Protein AF-A0A257VX23-F1 (afdb_monomer_lite)

Sequence (141 aa):
MKSRLFVGNFDFEHGLAMPGKVLSRHLWRINAELATSWLAIADDGDEIWTPEPIPEEYWQGLAADGLPMVRGVAEPIPHDGQELIPWGWTSALQKLSASPVPSMSVVRAVNSRRWSAARETEWHVGLPWAATASSACATCS

Structure (mmCIF, N/CA/C/O backbone):
data_AF-A0A257VX23-F1
#
_entry.id   AF-A0A257VX23-F1
#
loop_
_atom_site.group_PDB
_atom_site.id
_atom_site.type_symbol
_atom_site.label_atom_id
_atom_site.label_alt_id
_atom_site.label_comp_id
_atom_site.label_asym_id
_atom_site.label_entity_id
_atom_site.label_seq_id
_atom_site.pdbx_PDB_ins_code
_atom_site.Cartn_x
_atom_site.Cartn_y
_atom_site.Cartn_z
_atom_site.occupancy
_atom_site.B_iso_or_equiv
_atom_site.auth_seq_id
_atom_site.auth_comp_id
_atom_site.auth_asym_id
_atom_site.auth_atom_id
_atom_site.pdbx_PDB_model_num
ATOM 1 N N . MET A 1 1 ? -3.050 -11.315 17.728 1.00 65.50 1 MET A N 1
ATOM 2 C CA . MET A 1 1 ? -2.250 -10.764 16.613 1.00 65.50 1 MET A CA 1
ATOM 3 C C . MET A 1 1 ? -2.037 -9.281 16.861 1.00 65.50 1 MET A C 1
ATOM 5 O O . MET A 1 1 ? -2.782 -8.711 17.650 1.00 65.50 1 MET A O 1
ATOM 9 N N . LYS A 1 2 ? -0.999 -8.684 16.272 1.00 83.62 2 LYS A N 1
ATOM 10 C CA . LYS A 1 2 ? -0.784 -7.232 16.303 1.00 83.62 2 LYS A CA 1
ATOM 11 C C . LYS A 1 2 ? -1.727 -6.603 15.266 1.00 83.62 2 LYS A C 1
ATOM 13 O O . LYS A 1 2 ? -1.767 -7.121 14.156 1.00 83.62 2 LYS A O 1
ATOM 18 N N . SER A 1 3 ? -2.485 -5.565 15.628 1.00 93.62 3 SER A N 1
ATOM 19 C CA . SER A 1 3 ? -3.351 -4.852 14.671 1.00 93.62 3 SER A CA 1
ATOM 20 C C . SER A 1 3 ? -2.496 -4.148 13.613 1.00 93.62 3 SER A C 1
ATOM 22 O O . SER A 1 3 ? -1.378 -3.696 13.904 1.00 93.62 3 SER A O 1
ATOM 24 N N . ARG A 1 4 ? -3.006 -4.082 12.38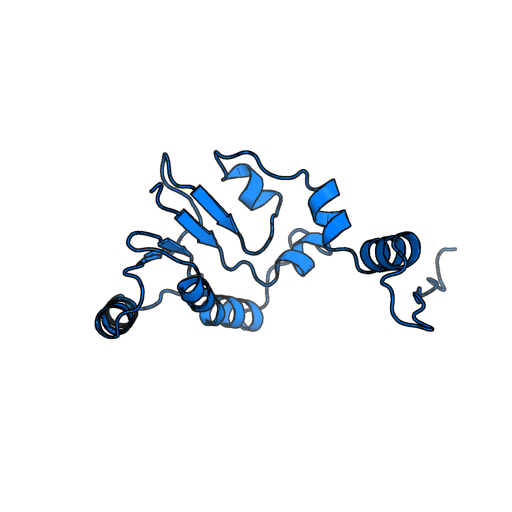5 1.00 97.06 4 ARG A N 1
ATOM 25 C CA . ARG A 1 4 ? -2.342 -3.491 11.223 1.00 97.06 4 ARG A CA 1
ATOM 26 C C . ARG A 1 4 ? -3.106 -2.268 10.729 1.00 97.06 4 ARG A C 1
ATOM 28 O O . ARG A 1 4 ? -4.330 -2.224 10.791 1.00 97.06 4 ARG A O 1
ATOM 35 N N . LEU A 1 5 ? -2.363 -1.304 10.196 1.00 97.81 5 LEU A N 1
ATOM 36 C CA . LEU A 1 5 ? -2.876 -0.187 9.414 1.00 97.81 5 LEU A CA 1
ATOM 37 C C . LEU A 1 5 ? -2.459 -0.369 7.956 1.00 97.81 5 LEU A C 1
ATOM 39 O O . LEU A 1 5 ? -1.277 -0.249 7.618 1.00 97.81 5 LEU A O 1
ATOM 43 N N . PHE A 1 6 ? -3.429 -0.619 7.087 1.00 97.88 6 PHE A N 1
ATOM 44 C CA . PHE A 1 6 ? -3.219 -0.733 5.652 1.00 97.88 6 PHE A CA 1
ATOM 45 C C . PHE A 1 6 ? -3.277 0.632 4.966 1.00 97.88 6 PHE A C 1
ATOM 47 O O . PHE A 1 6 ? -4.208 1.408 5.173 1.00 97.88 6 PHE A O 1
ATOM 54 N N . VAL A 1 7 ? -2.303 0.923 4.101 1.00 97.31 7 VAL A N 1
ATOM 55 C CA . VAL A 1 7 ? -2.226 2.186 3.349 1.00 97.31 7 VAL A CA 1
ATOM 56 C C . VAL A 1 7 ? -2.247 1.896 1.852 1.00 97.31 7 VAL A C 1
ATOM 58 O O . VAL A 1 7 ? -1.252 1.465 1.271 1.00 97.31 7 VAL A O 1
ATOM 61 N N . GLY A 1 8 ? -3.390 2.154 1.211 1.00 94.56 8 GLY A N 1
ATOM 62 C CA . GLY A 1 8 ? -3.617 1.985 -0.231 1.00 94.56 8 GLY A CA 1
ATOM 63 C C . GLY A 1 8 ? -2.990 3.081 -1.096 1.00 94.56 8 GLY A C 1
ATOM 64 O O . GLY A 1 8 ? -3.668 3.714 -1.897 1.00 94.56 8 GLY A O 1
ATOM 65 N N . ASN A 1 9 ? -1.698 3.364 -0.939 1.00 93.62 9 ASN A N 1
ATOM 66 C CA . ASN A 1 9 ? -0.981 4.310 -1.796 1.00 93.62 9 ASN A CA 1
ATOM 67 C C . ASN A 1 9 ? -0.655 3.692 -3.173 1.00 93.62 9 ASN A C 1
ATOM 69 O O . ASN A 1 9 ? 0.510 3.544 -3.543 1.00 93.62 9 ASN A O 1
ATOM 73 N N . PHE A 1 10 ? -1.686 3.294 -3.924 1.00 93.31 10 PHE A N 1
ATOM 74 C CA . PHE A 1 10 ? -1.573 2.501 -5.157 1.00 93.31 10 PHE A CA 1
ATOM 75 C C . PHE A 1 10 ? -0.759 3.183 -6.266 1.00 93.31 10 PHE A C 1
ATOM 77 O O . PHE A 1 10 ? -0.209 2.521 -7.141 1.00 93.31 10 PHE A O 1
ATOM 84 N N . ASP A 1 11 ? -0.619 4.503 -6.205 1.00 90.75 11 ASP A N 1
ATOM 85 C CA . ASP A 1 11 ? 0.161 5.322 -7.128 1.00 90.75 11 ASP A CA 1
ATOM 86 C C . ASP A 1 11 ? 1.642 5.484 -6.730 1.00 90.75 11 ASP A C 1
ATOM 88 O O . ASP A 1 11 ? 2.354 6.256 -7.372 1.00 90.75 11 ASP A O 1
ATOM 92 N N . PHE A 1 12 ? 2.140 4.803 -5.688 1.00 92.38 12 PHE A N 1
ATOM 93 C CA . PHE A 1 12 ? 3.466 5.077 -5.108 1.00 92.38 12 PHE A CA 1
ATOM 94 C C . PHE A 1 12 ? 4.626 5.070 -6.118 1.00 92.38 12 PHE A C 1
ATOM 96 O O . PHE A 1 12 ? 5.597 5.805 -5.928 1.00 92.38 12 PHE A O 1
ATOM 103 N N . GLU A 1 13 ? 4.540 4.289 -7.201 1.00 90.44 13 GLU A N 1
ATOM 104 C CA . GLU A 1 13 ? 5.532 4.279 -8.283 1.00 90.44 13 GLU A CA 1
ATOM 105 C C . GLU A 1 13 ? 5.681 5.658 -8.945 1.00 90.44 13 GLU A C 1
ATOM 107 O O . GLU A 1 13 ? 6.795 6.085 -9.267 1.00 90.44 13 GLU A O 1
ATOM 112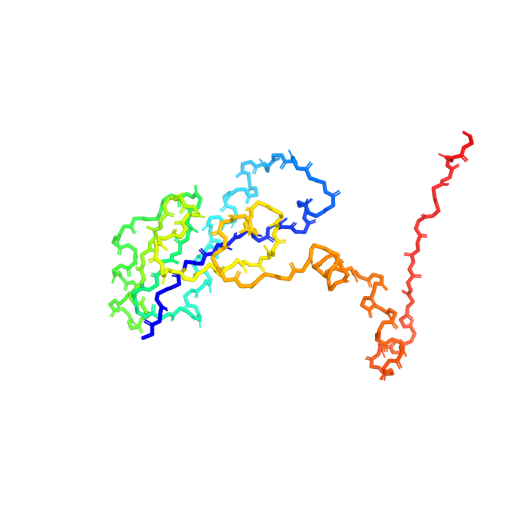 N N . HIS A 1 14 ? 4.583 6.411 -9.081 1.00 86.25 14 HIS A N 1
ATOM 113 C CA . HIS A 1 14 ? 4.634 7.802 -9.523 1.00 86.25 14 HIS A CA 1
ATOM 114 C C . HIS A 1 14 ? 5.405 8.669 -8.531 1.00 86.25 14 HIS A C 1
ATOM 116 O O . HIS A 1 14 ? 6.203 9.501 -8.961 1.00 86.25 14 HIS A O 1
ATOM 122 N N . GLY A 1 15 ? 5.233 8.445 -7.226 1.00 84.06 15 GLY A N 1
ATOM 123 C CA . GLY A 1 15 ? 6.014 9.106 -6.179 1.00 84.06 15 GLY A CA 1
ATOM 124 C C . GLY A 1 15 ? 7.500 8.721 -6.188 1.00 84.06 15 GLY A C 1
ATOM 125 O O . GLY A 1 15 ? 8.352 9.550 -5.861 1.00 84.06 15 GLY A O 1
ATOM 126 N N . LEU A 1 16 ? 7.844 7.498 -6.614 1.00 87.12 16 LEU A N 1
ATOM 127 C CA . LEU A 1 16 ? 9.237 7.088 -6.818 1.00 87.12 16 LEU A CA 1
ATOM 128 C C . LEU A 1 16 ? 9.876 7.833 -7.997 1.00 87.12 16 LEU A C 1
ATOM 130 O O . LEU A 1 16 ? 11.036 8.245 -7.891 1.00 87.12 16 LEU A O 1
ATOM 134 N N . ALA A 1 17 ? 9.142 8.001 -9.100 1.00 85.88 17 ALA A N 1
ATOM 135 C CA . ALA A 1 17 ? 9.626 8.666 -10.310 1.00 85.88 17 ALA A CA 1
ATOM 136 C C . ALA A 1 17 ? 9.622 10.202 -10.206 1.00 85.88 17 ALA A C 1
ATOM 138 O O . ALA A 1 17 ? 10.534 10.855 -10.707 1.00 85.88 17 ALA A O 1
ATOM 139 N N . MET A 1 18 ? 8.611 10.777 -9.551 1.00 85.50 18 MET A N 1
ATOM 140 C CA . MET A 1 18 ? 8.394 12.220 -9.407 1.00 85.50 18 MET A CA 1
ATOM 141 C C . MET A 1 18 ? 8.042 12.570 -7.950 1.00 85.50 18 MET A C 1
ATOM 143 O O . MET A 1 18 ? 6.868 12.779 -7.625 1.00 85.50 18 MET A O 1
ATOM 147 N N . PRO A 1 19 ? 9.042 12.645 -7.054 1.00 80.06 19 PRO A N 1
ATOM 148 C CA . PRO A 1 19 ? 8.810 12.999 -5.658 1.00 80.06 19 PRO A CA 1
ATOM 149 C C . PRO A 1 19 ? 8.122 14.365 -5.518 1.00 80.06 19 PRO A C 1
ATOM 151 O O . PRO A 1 19 ? 8.509 15.329 -6.174 1.00 80.06 19 PRO A O 1
ATOM 154 N N . GLY A 1 20 ? 7.115 14.455 -4.647 1.00 77.12 20 GLY A N 1
ATOM 155 C CA . GLY A 1 20 ? 6.407 15.709 -4.350 1.00 77.12 20 GLY A CA 1
ATOM 156 C C . GLY A 1 20 ? 5.313 16.098 -5.349 1.00 77.12 20 GLY A C 1
ATOM 157 O O . GLY A 1 20 ? 4.686 17.143 -5.184 1.00 77.12 20 GLY A O 1
ATOM 158 N N . LYS A 1 21 ? 5.043 15.272 -6.368 1.00 81.38 21 LYS A N 1
ATOM 159 C CA . LYS A 1 21 ? 3.911 15.498 -7.268 1.00 81.38 21 LYS A CA 1
ATOM 160 C C . LYS A 1 21 ? 2.591 15.330 -6.511 1.00 81.38 21 LYS A C 1
ATOM 162 O O . LYS A 1 21 ? 2.329 14.278 -5.938 1.00 81.38 21 LYS A O 1
ATOM 167 N N . VAL A 1 22 ? 1.745 16.354 -6.565 1.00 82.50 22 VAL A N 1
ATOM 168 C CA . VAL A 1 22 ? 0.368 16.275 -6.067 1.00 82.50 22 VAL A CA 1
ATOM 169 C C . VAL A 1 22 ? -0.468 15.468 -7.058 1.00 82.50 22 VAL A C 1
ATOM 171 O O . VAL A 1 22 ? -0.425 15.716 -8.268 1.00 82.50 22 VAL A O 1
ATOM 174 N N . LEU A 1 23 ? -1.214 14.488 -6.551 1.00 82.31 23 LEU A N 1
ATOM 175 C CA . LEU A 1 23 ? -2.119 13.690 -7.368 1.00 82.31 23 LEU A CA 1
ATOM 176 C C . LEU A 1 23 ? -3.269 14.539 -7.901 1.00 82.31 23 LEU A C 1
ATOM 178 O O . LEU A 1 23 ? -3.761 15.455 -7.244 1.00 82.31 23 LEU A O 1
ATOM 182 N N . SER A 1 24 ? -3.730 14.207 -9.105 1.00 88.56 24 SER A N 1
ATOM 183 C CA . SER A 1 24 ? -4.988 14.763 -9.588 1.00 88.56 24 SER A CA 1
ATOM 184 C C . SER A 1 24 ? -6.141 14.238 -8.729 1.00 88.56 24 SER A C 1
ATOM 186 O O . SER A 1 24 ? -6.095 13.113 -8.230 1.00 88.56 24 SER A O 1
ATOM 188 N N . ARG A 1 25 ? -7.224 15.015 -8.615 1.00 89.38 25 ARG A N 1
ATOM 189 C CA . ARG A 1 25 ? -8.442 14.590 -7.902 1.00 89.38 25 ARG A CA 1
ATOM 190 C C . ARG A 1 25 ? -8.994 13.257 -8.421 1.00 89.38 25 ARG A C 1
ATOM 192 O O . ARG A 1 25 ? -9.546 12.473 -7.663 1.00 89.38 25 ARG A O 1
ATOM 199 N N . HIS A 1 26 ? -8.825 12.994 -9.715 1.00 90.44 26 HIS A N 1
ATOM 200 C CA . HIS A 1 26 ? -9.237 11.735 -10.323 1.00 90.44 26 HIS A CA 1
ATOM 201 C C . HIS A 1 26 ? -8.441 10.537 -9.782 1.00 90.44 26 HIS A C 1
ATOM 203 O O . HIS A 1 26 ? -9.050 9.541 -9.406 1.00 90.44 26 HIS A O 1
ATOM 209 N N . LEU A 1 27 ? -7.109 10.648 -9.704 1.00 87.25 27 LEU A N 1
ATOM 210 C CA . LEU A 1 27 ? -6.257 9.596 -9.136 1.00 87.25 27 LEU A CA 1
ATOM 211 C C . LEU A 1 27 ? -6.492 9.429 -7.632 1.00 87.25 27 LEU A C 1
ATOM 213 O O . LEU A 1 27 ? -6.521 8.307 -7.144 1.00 87.25 27 LEU A O 1
ATOM 217 N N . TRP A 1 28 ? -6.729 10.533 -6.918 1.00 87.69 28 TRP A N 1
ATOM 218 C CA . TRP A 1 28 ? -7.101 10.502 -5.502 1.00 87.69 28 TRP A CA 1
ATOM 219 C C . TRP A 1 28 ? -8.361 9.661 -5.256 1.00 87.69 28 TRP A C 1
ATOM 221 O O . TRP A 1 28 ? -8.347 8.760 -4.421 1.00 87.69 28 TRP A O 1
ATOM 231 N N . ARG A 1 29 ? -9.420 9.894 -6.044 1.00 90.62 29 ARG A N 1
ATOM 232 C CA . ARG A 1 29 ? -10.665 9.118 -5.969 1.00 90.62 29 ARG A CA 1
ATOM 233 C C . ARG A 1 29 ? -10.448 7.639 -6.302 1.00 90.62 29 ARG A C 1
ATOM 235 O O . ARG A 1 29 ? -10.970 6.784 -5.602 1.00 90.62 29 ARG A O 1
ATOM 242 N N . ILE A 1 30 ? -9.660 7.330 -7.338 1.00 90.62 30 ILE A N 1
ATOM 243 C CA . ILE A 1 30 ? -9.333 5.934 -7.686 1.00 90.62 30 ILE A CA 1
ATOM 244 C C . ILE A 1 30 ? -8.639 5.233 -6.513 1.00 90.62 30 ILE A C 1
ATOM 246 O O . ILE A 1 30 ? -9.004 4.112 -6.173 1.00 90.62 30 ILE A O 1
ATOM 250 N N . ASN A 1 31 ? -7.680 5.893 -5.858 1.00 89.50 31 ASN A N 1
ATOM 251 C CA . ASN A 1 31 ? -7.033 5.325 -4.677 1.00 89.50 31 ASN A CA 1
ATOM 252 C C . ASN A 1 31 ? -8.025 5.077 -3.533 1.00 89.50 31 ASN A C 1
ATOM 254 O O . ASN A 1 31 ? -7.926 4.052 -2.864 1.00 89.50 31 ASN A O 1
ATOM 258 N N . ALA A 1 32 ? -8.978 5.990 -3.315 1.00 91.19 32 ALA A N 1
ATOM 259 C CA . ALA A 1 32 ? -10.014 5.818 -2.299 1.00 91.19 32 ALA A CA 1
ATOM 260 C C . ALA A 1 32 ? -10.894 4.591 -2.580 1.00 91.19 32 ALA A C 1
ATOM 262 O O . ALA A 1 32 ? -11.118 3.778 -1.689 1.00 91.19 32 ALA A O 1
ATOM 263 N N . GLU A 1 33 ? -11.330 4.418 -3.829 1.00 92.44 33 GLU A N 1
ATOM 264 C CA . GLU A 1 33 ? -12.148 3.274 -4.251 1.00 92.44 33 GLU A CA 1
ATOM 265 C C . GLU A 1 33 ? -11.400 1.943 -4.080 1.00 92.44 33 GLU A C 1
ATOM 267 O O . GLU A 1 33 ? -11.968 0.958 -3.603 1.00 92.44 33 GLU A O 1
ATOM 272 N N . LEU A 1 34 ? -10.104 1.924 -4.402 1.00 95.00 34 LEU A N 1
ATOM 273 C CA . LEU A 1 34 ? -9.258 0.739 -4.276 1.00 95.00 34 LEU A CA 1
ATOM 274 C C . LEU A 1 34 ? -8.896 0.390 -2.826 1.00 95.00 34 LEU A C 1
ATOM 276 O O . LEU A 1 34 ? -8.464 -0.736 -2.586 1.00 95.00 34 LEU A O 1
ATOM 280 N N . ALA A 1 35 ? -9.072 1.288 -1.851 1.00 94.69 35 ALA A N 1
ATOM 281 C CA . ALA A 1 35 ? -8.684 1.040 -0.458 1.00 94.69 35 ALA A CA 1
ATOM 282 C C . ALA A 1 35 ? -9.346 -0.223 0.125 1.00 94.69 35 ALA A C 1
ATOM 284 O O . ALA A 1 35 ? -8.709 -0.979 0.856 1.00 94.69 35 ALA A O 1
ATOM 285 N N . THR A 1 36 ? -10.588 -0.505 -0.276 1.00 94.38 36 THR A N 1
ATOM 286 C CA . THR A 1 36 ? -11.344 -1.700 0.140 1.00 94.38 36 THR A CA 1
ATOM 287 C C . THR A 1 36 ? -10.714 -3.020 -0.320 1.00 94.38 36 THR A C 1
ATOM 289 O O . THR A 1 36 ? -10.986 -4.060 0.274 1.00 94.38 36 THR A O 1
ATOM 292 N N . SER A 1 37 ? -9.810 -3.006 -1.309 1.00 95.31 37 SER A N 1
ATOM 293 C CA . SER A 1 37 ? -9.108 -4.215 -1.773 1.00 95.31 37 SER A CA 1
ATOM 294 C C . SER A 1 37 ? -8.262 -4.894 -0.688 1.00 95.31 37 SER A C 1
ATOM 296 O O . SER A 1 37 ? -8.026 -6.100 -0.767 1.00 95.31 37 SER A O 1
ATOM 298 N N . TRP A 1 38 ? -7.865 -4.164 0.361 1.00 97.25 38 TRP A N 1
ATOM 299 C CA . TRP A 1 38 ? -7.140 -4.728 1.502 1.00 97.25 38 TRP A CA 1
ATOM 300 C C . TRP A 1 38 ? -7.947 -5.744 2.313 1.00 97.25 38 TRP A C 1
ATOM 302 O O . TRP A 1 38 ? -7.343 -6.599 2.957 1.00 97.25 38 TRP A O 1
ATOM 312 N N . LEU A 1 39 ? -9.284 -5.724 2.229 1.00 96.31 39 LEU A N 1
ATOM 313 C CA . LEU A 1 39 ? -10.156 -6.698 2.899 1.00 96.31 39 LEU A CA 1
ATOM 314 C C . LEU A 1 39 ? -9.795 -8.151 2.579 1.00 96.31 39 LEU A C 1
ATOM 316 O O . LEU A 1 39 ? -10.008 -9.028 3.406 1.00 96.31 39 LEU A O 1
ATOM 320 N N . ALA A 1 40 ? -9.222 -8.408 1.400 1.00 96.38 40 ALA A N 1
ATOM 321 C CA . ALA A 1 40 ? -8.824 -9.749 0.984 1.00 96.38 40 ALA A CA 1
ATOM 322 C C . ALA A 1 40 ? -7.723 -10.372 1.864 1.00 96.38 40 ALA A C 1
ATOM 324 O O . ALA A 1 40 ? -7.545 -11.589 1.830 1.00 96.38 40 ALA A O 1
ATOM 325 N N . ILE A 1 41 ? -6.966 -9.558 2.607 1.00 96.69 41 ILE A N 1
ATOM 326 C CA . ILE A 1 41 ? -5.869 -10.016 3.473 1.00 96.69 41 ILE A CA 1
ATOM 327 C C . ILE A 1 41 ? -5.922 -9.435 4.894 1.00 96.69 41 ILE A C 1
ATOM 329 O O . ILE A 1 41 ? -4.975 -9.628 5.662 1.00 96.69 41 ILE A O 1
ATOM 333 N N . ALA A 1 42 ? -6.970 -8.673 5.206 1.00 97.31 42 ALA A N 1
ATOM 334 C CA . ALA A 1 42 ? -7.175 -8.082 6.518 1.00 97.31 42 ALA A CA 1
ATOM 335 C C . ALA A 1 42 ? -7.737 -9.117 7.498 1.00 97.31 42 ALA A C 1
ATOM 337 O O . ALA A 1 42 ? -8.385 -10.083 7.099 1.00 97.31 42 ALA A O 1
ATOM 338 N N . ASP A 1 43 ? -7.502 -8.879 8.782 1.00 97.12 43 ASP A N 1
ATOM 339 C CA . ASP A 1 43 ? -8.080 -9.632 9.889 1.00 97.12 43 ASP A CA 1
ATOM 340 C C . ASP A 1 43 ? -8.980 -8.701 10.716 1.00 97.12 43 ASP A C 1
ATOM 342 O O . ASP A 1 43 ? -8.946 -7.473 10.581 1.00 97.12 43 ASP A O 1
ATOM 346 N N . ASP A 1 44 ? -9.789 -9.289 11.597 1.00 96.62 44 ASP A N 1
ATOM 347 C CA . ASP A 1 44 ? -10.624 -8.527 12.524 1.00 96.62 44 ASP A CA 1
ATOM 348 C C . ASP A 1 44 ? -9.779 -7.574 13.385 1.00 96.62 44 ASP A C 1
ATOM 350 O O . ASP A 1 44 ? -8.800 -7.972 14.025 1.00 96.62 44 ASP A O 1
ATOM 354 N N . GLY A 1 45 ? -10.203 -6.310 13.452 1.00 95.19 45 GLY A N 1
ATOM 355 C CA . GLY A 1 45 ? -9.529 -5.261 14.219 1.00 95.19 45 GLY A CA 1
ATOM 356 C C . GLY A 1 45 ? -8.374 -4.570 13.491 1.00 95.19 45 GLY A C 1
ATOM 357 O O . GLY A 1 45 ? -7.679 -3.757 14.107 1.00 95.19 45 GLY A O 1
ATOM 358 N N . ASP A 1 46 ? -8.159 -4.864 12.210 1.00 97.19 46 ASP A N 1
ATOM 359 C CA . ASP A 1 46 ? -7.292 -4.051 11.362 1.00 97.19 46 ASP A CA 1
ATOM 360 C C . ASP A 1 46 ? -7.980 -2.758 10.904 1.00 97.19 46 ASP A C 1
ATOM 362 O O . ASP A 1 46 ? -9.208 -2.628 10.868 1.00 97.19 46 ASP A O 1
ATOM 366 N N . GLU A 1 47 ? -7.157 -1.789 10.517 1.00 97.44 47 GLU A N 1
ATOM 367 C CA . GLU A 1 47 ? -7.586 -0.491 10.016 1.00 97.44 47 GLU A CA 1
ATOM 368 C C . GLU A 1 47 ? -7.117 -0.295 8.576 1.00 97.44 47 GLU A C 1
ATOM 370 O O . GLU A 1 47 ? -6.025 -0.709 8.182 1.00 97.44 47 GLU A O 1
ATOM 375 N N . ILE A 1 48 ? -7.945 0.365 7.773 1.00 97.75 48 ILE A N 1
ATOM 376 C CA . ILE A 1 48 ? -7.643 0.703 6.385 1.00 97.75 48 ILE A CA 1
ATOM 377 C C . ILE A 1 48 ? -7.692 2.219 6.262 1.00 97.75 48 ILE A C 1
ATOM 379 O O . ILE A 1 48 ? -8.728 2.844 6.484 1.00 97.75 48 ILE A O 1
ATOM 383 N N . TRP A 1 49 ? -6.576 2.829 5.874 1.00 96.69 49 TRP A N 1
ATOM 384 C CA . TRP A 1 49 ? -6.572 4.244 5.541 1.00 96.69 49 TRP A CA 1
ATOM 385 C C . TRP A 1 49 ? -7.378 4.495 4.267 1.00 96.69 49 TRP A C 1
ATOM 387 O O . TRP A 1 49 ? -7.074 3.951 3.200 1.00 96.69 49 TRP A O 1
ATOM 397 N N . THR A 1 50 ? -8.376 5.368 4.378 1.00 93.75 50 THR A N 1
ATOM 398 C CA . THR A 1 50 ? -9.230 5.785 3.269 1.00 93.75 50 THR A CA 1
ATOM 399 C C . THR A 1 50 ? -9.059 7.284 3.013 1.00 93.75 50 THR A C 1
ATOM 401 O O . THR A 1 50 ? -9.494 8.093 3.837 1.00 93.75 50 THR A O 1
ATOM 404 N N . PRO A 1 51 ? -8.455 7.688 1.880 1.00 88.25 51 PRO A N 1
ATOM 405 C CA . PRO A 1 51 ? -8.251 9.102 1.558 1.00 88.25 51 PRO A CA 1
ATOM 406 C C . PRO A 1 51 ? -9.557 9.888 1.352 1.00 88.25 51 PRO A C 1
ATOM 408 O O . PRO A 1 51 ? -9.565 11.112 1.483 1.00 88.25 51 PRO A O 1
ATOM 411 N N . GLU A 1 52 ? -10.654 9.200 1.034 1.00 90.62 52 GLU A N 1
ATOM 412 C CA . GLU A 1 52 ? -12.015 9.726 1.136 1.00 90.62 52 GLU A CA 1
ATOM 413 C C . GLU A 1 52 ? -12.782 8.865 2.153 1.00 90.62 52 GLU A C 1
ATOM 415 O O . GLU A 1 52 ? -12.718 7.639 2.044 1.00 90.62 52 GLU A O 1
ATOM 420 N N . PRO A 1 53 ? -13.469 9.458 3.150 1.00 90.81 53 PRO A N 1
ATOM 421 C CA . PRO A 1 53 ? -14.155 8.690 4.184 1.00 90.81 53 PRO A CA 1
ATOM 422 C C . PRO A 1 53 ? -15.206 7.742 3.606 1.00 90.81 53 PRO A C 1
ATOM 424 O O . PRO A 1 53 ? -16.078 8.158 2.840 1.00 90.81 53 PRO A O 1
ATOM 427 N N . ILE A 1 54 ? -15.152 6.482 4.030 1.00 91.62 54 ILE A N 1
ATOM 428 C CA . ILE A 1 54 ? -16.183 5.483 3.747 1.00 91.62 54 ILE A CA 1
ATOM 429 C C . ILE A 1 54 ? -17.090 5.373 4.983 1.00 91.62 54 ILE A C 1
ATOM 431 O O . ILE A 1 54 ? -16.554 5.220 6.084 1.00 91.62 54 ILE A O 1
ATOM 435 N N . PRO A 1 55 ? -18.429 5.466 4.838 1.00 93.06 55 PRO A N 1
ATOM 436 C CA . PRO A 1 55 ? -19.354 5.397 5.969 1.00 93.06 55 PRO A CA 1
ATOM 437 C C . PRO A 1 55 ? -19.201 4.110 6.787 1.00 93.06 55 PRO A C 1
ATOM 439 O O . PRO A 1 55 ? -18.960 3.040 6.230 1.00 93.06 55 PRO A O 1
ATOM 442 N N . GLU A 1 56 ? -19.387 4.200 8.103 1.00 93.50 56 GLU A N 1
ATOM 443 C CA . GLU A 1 56 ? -19.263 3.055 9.015 1.00 93.50 56 GLU A CA 1
ATOM 444 C C . GLU A 1 56 ? -20.251 1.930 8.658 1.00 93.50 56 GLU A C 1
ATOM 446 O O . GLU A 1 56 ? -19.923 0.749 8.752 1.00 93.50 56 GLU A O 1
ATOM 451 N N . GLU A 1 57 ? -21.440 2.285 8.167 1.00 96.38 57 GLU A N 1
ATOM 452 C CA . GLU A 1 57 ? -22.481 1.335 7.772 1.00 96.38 57 GLU A CA 1
ATOM 453 C C . GLU A 1 57 ? -22.032 0.423 6.622 1.00 96.38 57 GLU A C 1
ATOM 455 O O . GLU A 1 57 ? -22.471 -0.723 6.533 1.00 96.38 57 GLU A O 1
ATOM 460 N N . TYR A 1 58 ? -21.138 0.909 5.754 1.00 95.06 58 TYR A N 1
ATOM 461 C CA . TYR A 1 58 ? -20.551 0.097 4.692 1.00 95.06 58 TYR A CA 1
ATOM 462 C C . TYR A 1 58 ? -19.679 -1.019 5.279 1.00 95.06 58 TYR A C 1
ATOM 464 O O . TYR A 1 58 ? -19.857 -2.183 4.928 1.00 95.06 58 TYR A O 1
ATOM 472 N N . TRP A 1 59 ? -18.788 -0.684 6.218 1.00 95.44 59 TRP A N 1
ATOM 473 C CA . TRP A 1 59 ? -17.913 -1.658 6.879 1.00 95.44 59 TRP A CA 1
ATOM 474 C C . TRP A 1 59 ? -18.708 -2.674 7.699 1.00 95.44 59 TRP A C 1
ATOM 476 O O . TRP A 1 59 ? -18.448 -3.874 7.625 1.00 95.44 59 TRP A O 1
ATOM 486 N N . GLN A 1 60 ? -19.735 -2.211 8.414 1.00 96.06 60 GLN A N 1
ATOM 487 C CA . GLN A 1 60 ? -20.642 -3.081 9.163 1.00 96.06 60 GLN A CA 1
ATOM 488 C C . GLN A 1 60 ? -21.415 -4.038 8.249 1.00 96.06 60 GLN A C 1
ATOM 490 O O . GLN A 1 60 ? -21.581 -5.205 8.600 1.00 96.06 60 GLN A O 1
ATOM 495 N N . GLY A 1 61 ? -21.861 -3.567 7.079 1.00 97.38 61 GLY A N 1
ATOM 496 C CA . GLY A 1 61 ? -22.518 -4.406 6.077 1.00 97.38 61 GLY A CA 1
ATOM 497 C C . GLY A 1 61 ? -21.606 -5.526 5.579 1.00 97.38 61 GLY A C 1
ATOM 498 O O . GLY A 1 61 ? -22.000 -6.687 5.590 1.00 97.38 61 GLY A O 1
ATOM 499 N N . LEU A 1 62 ? -20.355 -5.198 5.245 1.00 95.94 62 LEU A N 1
ATOM 500 C CA . LEU A 1 62 ? -19.364 -6.192 4.824 1.00 95.94 62 LEU A CA 1
ATOM 501 C C . LEU A 1 62 ? -19.087 -7.233 5.915 1.00 95.94 62 LEU A C 1
ATOM 503 O O . LEU A 1 62 ? -19.027 -8.428 5.627 1.00 95.94 62 LEU A O 1
ATOM 507 N N . ALA A 1 63 ? -18.962 -6.798 7.169 1.00 96.94 63 ALA A N 1
ATOM 508 C CA . ALA A 1 63 ? -18.772 -7.714 8.287 1.00 96.94 63 ALA A CA 1
ATOM 509 C C . ALA A 1 63 ? -19.993 -8.624 8.516 1.00 96.94 63 ALA A C 1
ATOM 511 O O . ALA A 1 63 ? -19.840 -9.807 8.821 1.00 96.94 63 ALA A O 1
ATOM 512 N N . ALA A 1 64 ? -21.210 -8.105 8.321 1.00 97.38 64 ALA A N 1
ATOM 513 C CA . ALA A 1 64 ? -22.437 -8.901 8.384 1.00 97.38 64 ALA A CA 1
ATOM 514 C C . ALA A 1 64 ? -22.507 -9.974 7.279 1.00 97.38 64 ALA A C 1
ATOM 516 O O . ALA A 1 64 ? -23.078 -11.041 7.506 1.00 97.38 64 ALA A O 1
ATOM 517 N N . ASP A 1 65 ? -21.866 -9.727 6.134 1.00 97.06 65 ASP A N 1
ATOM 518 C CA . ASP A 1 65 ? -21.715 -10.683 5.030 1.00 97.06 65 ASP A CA 1
ATOM 519 C C . ASP A 1 65 ? -20.563 -11.692 5.245 1.00 97.06 65 ASP A C 1
ATOM 521 O O . ASP A 1 65 ? -20.280 -12.521 4.377 1.00 97.06 65 ASP A O 1
ATOM 525 N N . GLY A 1 66 ? -19.908 -11.665 6.412 1.00 97.00 66 GLY A N 1
ATOM 526 C CA . GLY A 1 66 ? -18.852 -12.604 6.795 1.00 97.00 66 GLY A CA 1
ATOM 527 C C . GLY A 1 66 ? -17.439 -12.188 6.383 1.00 97.00 66 GLY A C 1
ATOM 528 O O . GLY A 1 66 ? -16.529 -13.017 6.440 1.00 97.00 66 GLY A O 1
ATOM 529 N N . LEU A 1 67 ? -17.240 -10.934 5.966 1.00 97.00 67 LEU A N 1
ATOM 530 C CA . LEU A 1 67 ? -15.906 -10.363 5.766 1.00 97.00 67 LEU A CA 1
ATOM 531 C C . LEU A 1 67 ? -15.298 -9.889 7.102 1.00 97.00 67 LEU A C 1
ATOM 533 O O . LEU A 1 67 ? -16.025 -9.735 8.084 1.00 97.00 67 LEU A O 1
ATOM 537 N N . PRO A 1 68 ? -13.975 -9.645 7.159 1.00 97.19 68 PRO A N 1
ATOM 538 C CA . PRO A 1 68 ? -13.324 -9.174 8.377 1.00 97.19 68 PRO A CA 1
ATOM 539 C C . PRO A 1 68 ? -13.897 -7.849 8.899 1.00 97.19 68 PRO A C 1
ATOM 541 O O . PRO A 1 68 ? -14.185 -6.925 8.132 1.00 97.19 68 PRO A O 1
ATOM 544 N N . MET A 1 69 ? -14.006 -7.737 10.222 1.00 96.25 69 MET A N 1
ATOM 545 C CA . MET A 1 69 ? -14.422 -6.525 10.925 1.00 96.25 69 MET A CA 1
ATOM 546 C C . MET A 1 69 ? -13.265 -5.521 10.978 1.00 96.25 69 MET A C 1
ATOM 548 O O . MET A 1 69 ? -12.498 -5.477 11.943 1.00 96.25 69 MET A O 1
ATOM 552 N N . VAL A 1 70 ? -13.150 -4.705 9.934 1.00 96.12 70 VAL A N 1
ATOM 553 C CA . VAL A 1 70 ? -12.164 -3.618 9.823 1.00 96.12 70 VAL A CA 1
ATOM 554 C C . VAL A 1 70 ? -12.813 -2.248 9.999 1.00 96.12 70 VAL A C 1
ATOM 556 O O . VAL A 1 70 ? -14.036 -2.115 9.950 1.00 96.12 70 VAL A O 1
ATOM 559 N N . ARG A 1 71 ? -11.990 -1.207 10.157 1.00 94.88 71 ARG A N 1
ATOM 560 C CA . ARG A 1 71 ? -12.445 0.193 10.165 1.00 94.88 71 ARG A CA 1
ATOM 561 C C . ARG A 1 71 ? -11.696 1.048 9.154 1.00 94.88 71 ARG A C 1
ATOM 563 O O . ARG A 1 71 ? -10.491 0.888 8.963 1.00 94.88 71 ARG A O 1
ATOM 570 N N . GLY A 1 72 ? -12.407 1.993 8.545 1.00 95.06 72 GLY A N 1
ATOM 571 C CA . GLY A 1 72 ? -11.799 3.062 7.758 1.00 95.06 72 GLY A CA 1
ATOM 572 C C . GLY A 1 72 ? -11.222 4.156 8.660 1.00 95.06 72 GLY A C 1
ATOM 573 O O . GLY A 1 72 ? -11.902 4.618 9.575 1.00 95.06 72 GLY A O 1
ATOM 574 N N . VAL A 1 73 ? -9.997 4.608 8.390 1.00 95.38 73 VAL A N 1
ATOM 575 C CA . VAL A 1 73 ? -9.371 5.739 9.097 1.00 95.38 73 VAL A CA 1
ATOM 576 C C . VAL A 1 73 ? -8.980 6.854 8.130 1.00 95.38 73 VAL A C 1
ATOM 578 O O . VAL A 1 73 ? -8.584 6.610 6.991 1.00 95.38 73 VAL A O 1
ATOM 581 N N . ALA A 1 74 ? -9.091 8.104 8.582 1.00 91.12 74 ALA A N 1
ATOM 582 C CA . ALA A 1 74 ? -8.841 9.280 7.744 1.00 91.12 74 ALA A CA 1
ATOM 583 C C . ALA A 1 74 ? -7.345 9.603 7.579 1.00 91.12 74 ALA A C 1
ATOM 585 O O . ALA A 1 74 ? -6.931 10.154 6.556 1.00 91.12 74 ALA A O 1
ATOM 586 N N . GLU A 1 75 ? -6.526 9.251 8.572 1.00 92.38 75 GLU A N 1
ATOM 587 C CA . GLU A 1 75 ? -5.096 9.553 8.592 1.00 92.38 75 GLU A CA 1
ATOM 588 C C . GLU A 1 75 ? -4.260 8.271 8.477 1.00 92.38 75 GLU A C 1
ATOM 590 O O . GLU A 1 75 ? -4.561 7.284 9.146 1.00 92.38 75 GLU A O 1
ATOM 595 N N . PRO A 1 76 ? -3.188 8.260 7.665 1.00 93.06 76 PRO A N 1
ATOM 596 C CA . PRO A 1 76 ? -2.326 7.093 7.498 1.00 93.06 76 PRO A CA 1
ATOM 597 C C . PRO A 1 76 ? -1.254 7.031 8.600 1.00 93.06 76 PRO A C 1
ATOM 599 O O . PRO A 1 76 ? -0.067 6.871 8.306 1.00 93.06 76 PRO A O 1
ATOM 602 N N . ILE A 1 77 ? -1.645 7.230 9.862 1.00 94.50 77 ILE A N 1
ATOM 603 C CA . ILE A 1 77 ? -0.731 7.279 11.010 1.00 94.50 77 ILE A CA 1
ATOM 604 C C . ILE A 1 77 ? -1.019 6.078 11.914 1.00 94.50 77 ILE A C 1
ATOM 606 O O . ILE A 1 77 ? -2.100 6.022 12.493 1.00 94.50 77 ILE A O 1
ATOM 610 N N . PRO A 1 78 ? -0.076 5.130 12.058 1.00 94.19 78 PRO A N 1
ATOM 611 C CA . PRO A 1 78 ? -0.280 3.980 12.926 1.00 94.19 78 PRO A CA 1
ATOM 612 C C . PRO A 1 78 ? -0.255 4.401 14.400 1.00 94.19 78 PRO A C 1
ATOM 614 O O . PRO A 1 78 ? 0.555 5.239 14.808 1.00 94.19 78 PRO A O 1
ATOM 617 N N . HIS A 1 79 ? -1.109 3.786 15.213 1.00 92.12 79 HIS A N 1
ATOM 618 C CA . HIS A 1 79 ? -1.057 3.920 16.668 1.00 92.12 79 HIS A CA 1
ATOM 619 C C . HIS A 1 79 ? 0.117 3.130 17.276 1.00 92.12 79 HIS A C 1
ATOM 621 O O . HIS A 1 79 ? 0.752 2.308 16.608 1.00 92.12 79 HIS A O 1
ATOM 627 N N . ASP A 1 80 ? 0.430 3.380 18.554 1.00 88.50 80 ASP A N 1
ATOM 628 C CA . ASP A 1 80 ? 1.529 2.682 19.229 1.00 88.50 80 ASP A CA 1
ATOM 629 C C . ASP A 1 80 ? 1.295 1.167 19.231 1.00 88.50 80 ASP A C 1
ATOM 631 O O . ASP A 1 80 ? 0.207 0.677 19.535 1.00 88.50 80 ASP A O 1
ATOM 635 N N . GLY A 1 81 ? 2.321 0.416 18.838 1.00 88.50 81 GLY A N 1
ATOM 636 C CA . GLY A 1 81 ? 2.208 -1.026 18.679 1.00 88.50 81 GLY A CA 1
ATOM 637 C C . GLY A 1 81 ? 1.307 -1.487 17.525 1.00 88.50 81 GLY A C 1
ATOM 638 O O . GLY A 1 81 ? 1.036 -2.682 17.464 1.00 88.50 81 GLY A O 1
ATOM 639 N N . GLN A 1 82 ? 0.894 -0.626 16.590 1.00 94.62 82 GLN A N 1
ATOM 640 C CA . GLN A 1 82 ? 0.253 -1.028 15.330 1.00 94.62 82 GLN A CA 1
ATOM 641 C C . GLN A 1 82 ? 1.311 -1.231 14.235 1.00 94.62 82 GLN A C 1
ATOM 643 O O . GLN A 1 82 ? 2.372 -0.601 14.237 1.00 94.62 82 GLN A O 1
ATOM 648 N N . GLU A 1 83 ? 1.096 -2.177 13.326 1.00 96.00 83 GLU A N 1
ATOM 649 C CA . GLU A 1 83 ? 1.997 -2.395 12.189 1.00 96.00 83 GLU A CA 1
ATOM 650 C C . GLU A 1 83 ? 1.516 -1.646 10.944 1.00 96.00 83 GLU A C 1
ATOM 652 O O . GLU A 1 83 ? 0.354 -1.742 10.572 1.00 96.00 83 GLU A O 1
ATOM 657 N N . LEU A 1 84 ? 2.414 -0.919 10.277 1.00 97.25 84 LEU A N 1
ATOM 658 C CA . LEU A 1 84 ? 2.095 -0.194 9.050 1.00 97.25 84 LEU A CA 1
ATOM 659 C C . LEU A 1 84 ? 2.325 -1.083 7.822 1.00 97.25 84 LEU A C 1
ATOM 661 O O . LEU A 1 84 ? 3.460 -1.483 7.560 1.00 97.25 84 LEU A O 1
ATOM 665 N N . ILE A 1 85 ? 1.272 -1.322 7.040 1.00 97.12 85 ILE A N 1
ATOM 666 C CA . ILE A 1 85 ? 1.299 -2.146 5.827 1.00 97.12 85 ILE A CA 1
ATOM 667 C C . ILE A 1 85 ? 0.949 -1.282 4.605 1.00 97.12 85 ILE A C 1
ATOM 669 O O . ILE A 1 85 ? -0.223 -1.124 4.255 1.00 97.12 85 ILE A O 1
ATOM 673 N N . PRO A 1 86 ? 1.941 -0.671 3.939 1.00 96.62 86 PRO A N 1
ATOM 674 C CA . PRO A 1 86 ? 1.686 0.109 2.737 1.00 96.62 86 PRO A CA 1
ATOM 675 C C . PRO A 1 86 ? 1.604 -0.776 1.491 1.00 96.62 86 PRO A C 1
ATOM 677 O O . PRO A 1 86 ? 2.279 -1.801 1.404 1.00 96.62 86 PRO A O 1
ATOM 680 N N . TRP A 1 87 ? 0.864 -0.321 0.476 1.00 95.81 87 TRP A N 1
ATOM 681 C CA . TRP A 1 87 ? 0.893 -0.940 -0.855 1.00 95.81 87 TRP A CA 1
ATOM 682 C C . TRP A 1 87 ? 2.296 -0.852 -1.462 1.00 95.81 87 TRP A C 1
ATOM 684 O O . TRP A 1 87 ? 2.808 -1.807 -2.040 1.00 95.81 87 TRP A O 1
ATOM 694 N N . GLY A 1 88 ? 2.955 0.293 -1.268 1.00 95.12 88 GLY A N 1
ATOM 695 C CA . GLY A 1 88 ? 4.355 0.468 -1.621 1.00 95.12 88 GLY A CA 1
ATOM 696 C C . GLY A 1 88 ? 5.089 1.410 -0.677 1.00 95.12 88 GLY A C 1
ATOM 697 O O . GLY A 1 88 ? 4.563 2.426 -0.221 1.00 95.12 88 GLY A O 1
ATOM 698 N N . TRP A 1 89 ? 6.347 1.094 -0.382 1.00 95.19 89 TRP A N 1
ATOM 699 C CA . TRP A 1 89 ? 7.157 1.915 0.513 1.00 95.19 89 TRP A CA 1
ATOM 700 C C . TRP A 1 89 ? 7.554 3.248 -0.132 1.00 95.19 89 TRP A C 1
ATOM 702 O O . TRP A 1 89 ? 8.105 3.305 -1.230 1.00 95.19 89 TRP A O 1
ATOM 712 N N . THR A 1 90 ? 7.333 4.337 0.602 1.00 93.19 90 THR A N 1
ATOM 713 C CA . THR A 1 90 ? 7.823 5.680 0.268 1.00 93.19 90 THR A CA 1
ATOM 714 C C . THR A 1 90 ? 8.635 6.234 1.432 1.00 93.19 90 THR A C 1
ATOM 716 O O . THR A 1 90 ? 8.440 5.829 2.577 1.00 93.19 90 THR A O 1
ATOM 719 N N . SER A 1 91 ? 9.5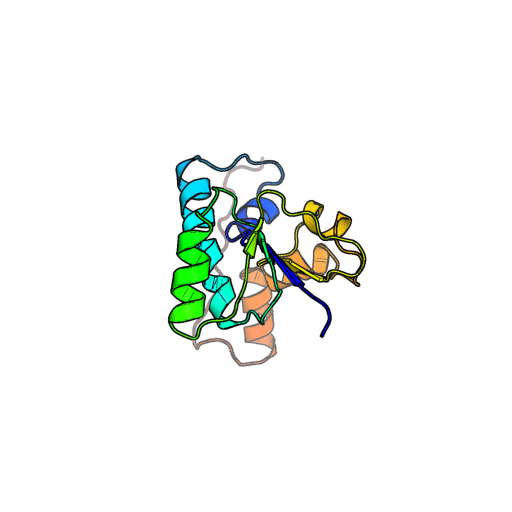01 7.219 1.179 1.00 92.06 91 SER A N 1
ATOM 720 C CA . SER A 1 91 ? 10.267 7.876 2.248 1.00 92.06 91 SER A CA 1
ATOM 721 C C . SER A 1 91 ? 9.389 8.507 3.333 1.00 92.06 91 SER A C 1
ATOM 723 O O . SER A 1 91 ? 9.859 8.688 4.449 1.00 92.06 91 SER A O 1
ATOM 725 N N . ALA A 1 92 ? 8.144 8.878 3.015 1.00 91.31 92 ALA A N 1
ATOM 726 C CA . ALA A 1 92 ? 7.202 9.411 3.993 1.00 91.31 92 ALA A CA 1
ATOM 727 C C . ALA A 1 92 ? 6.688 8.301 4.919 1.00 91.31 92 ALA A C 1
ATOM 729 O O . ALA A 1 92 ? 6.824 8.416 6.131 1.00 91.31 92 ALA A O 1
ATOM 730 N N . LEU A 1 93 ? 6.200 7.193 4.355 1.00 94.06 93 LEU A N 1
ATOM 731 C CA . LEU A 1 93 ? 5.663 6.070 5.132 1.00 94.06 93 LEU A CA 1
ATOM 732 C C . LEU A 1 93 ? 6.749 5.341 5.933 1.00 94.06 93 LEU A C 1
ATOM 734 O O . LEU A 1 93 ? 6.494 4.883 7.041 1.00 94.06 93 LEU A O 1
ATOM 738 N N . GLN A 1 94 ? 7.990 5.310 5.437 1.00 94.88 94 GLN A N 1
ATOM 739 C CA . GLN A 1 94 ? 9.128 4.776 6.194 1.00 94.88 94 GLN A CA 1
ATOM 740 C C . GLN A 1 94 ? 9.365 5.503 7.517 1.00 94.88 94 GLN A C 1
ATOM 742 O O . GLN A 1 94 ? 9.783 4.874 8.481 1.00 94.88 94 GLN A O 1
ATOM 747 N N . LYS A 1 95 ? 9.087 6.811 7.577 1.00 93.75 95 LYS A N 1
ATOM 748 C CA . LYS A 1 95 ? 9.229 7.605 8.807 1.00 93.75 95 LYS A CA 1
ATOM 749 C C . LYS A 1 95 ? 8.113 7.340 9.816 1.00 93.75 95 LYS A C 1
ATOM 751 O O . LYS A 1 95 ? 8.281 7.682 10.978 1.00 93.75 95 LYS A O 1
ATOM 756 N N . LEU A 1 96 ? 6.989 6.784 9.364 1.00 94.38 96 LEU A N 1
ATOM 757 C CA . LEU A 1 96 ? 5.833 6.464 10.202 1.00 94.38 96 LEU A CA 1
ATOM 758 C C . LEU A 1 96 ? 5.890 5.033 10.752 1.00 94.38 96 LEU A C 1
ATOM 760 O O . LEU A 1 96 ? 5.183 4.711 11.699 1.00 94.38 96 LEU A O 1
ATOM 764 N N . SER A 1 97 ? 6.717 4.163 10.168 1.00 93.50 97 SER A N 1
ATOM 765 C CA . SER A 1 97 ? 6.842 2.774 10.604 1.00 93.50 97 SER A CA 1
ATOM 766 C C . SER A 1 97 ? 7.722 2.648 11.846 1.00 93.50 97 SER A C 1
ATOM 768 O O . SER A 1 97 ? 8.874 3.076 11.846 1.00 93.50 97 SER A O 1
ATOM 770 N N . ALA A 1 98 ? 7.208 1.964 12.868 1.00 88.88 98 ALA A N 1
ATOM 771 C CA . ALA A 1 98 ? 8.000 1.500 14.009 1.00 88.88 98 ALA A CA 1
ATOM 772 C C . ALA A 1 98 ? 8.739 0.171 13.729 1.00 88.88 98 ALA A C 1
ATOM 774 O O . ALA A 1 98 ? 9.655 -0.203 14.460 1.00 88.88 98 ALA A O 1
ATOM 775 N N . SER A 1 99 ? 8.342 -0.553 12.677 1.00 87.69 99 SER A N 1
ATOM 776 C CA . SER A 1 99 ? 8.952 -1.818 12.251 1.00 87.69 99 SER A CA 1
ATOM 777 C C . SER A 1 99 ? 10.117 -1.590 11.275 1.00 87.69 99 SER A C 1
ATOM 779 O O . SER A 1 99 ? 10.140 -0.558 10.596 1.00 87.69 99 SER A O 1
ATOM 781 N N . PRO A 1 100 ? 11.057 -2.550 11.137 1.00 91.88 100 PRO A N 1
ATOM 782 C CA . PRO A 1 100 ? 12.092 -2.501 10.106 1.00 91.88 100 PRO A CA 1
ATOM 783 C C . PRO A 1 100 ? 11.501 -2.300 8.705 1.00 91.88 100 PRO A C 1
ATOM 785 O O . PRO A 1 100 ? 10.580 -3.006 8.304 1.00 91.88 100 PRO A O 1
ATOM 788 N N . VAL A 1 101 ? 12.062 -1.354 7.951 1.00 95.25 101 VAL A N 1
ATOM 789 C CA . VAL A 1 101 ? 11.622 -1.014 6.590 1.00 95.25 101 VAL A CA 1
ATOM 790 C C . VAL A 1 101 ? 12.739 -1.271 5.574 1.00 95.25 101 VAL A C 1
ATOM 792 O O . VAL A 1 101 ? 13.918 -1.124 5.912 1.00 95.25 101 VAL A O 1
ATOM 795 N N . PRO A 1 102 ? 12.420 -1.635 4.317 1.00 95.38 102 PRO A N 1
ATOM 796 C CA . PRO A 1 102 ? 13.433 -1.788 3.275 1.00 95.38 102 PRO A CA 1
ATOM 797 C C . PRO A 1 102 ? 14.105 -0.445 2.966 1.00 95.38 102 PRO A C 1
ATOM 799 O O . PRO A 1 102 ? 13.490 0.608 3.090 1.00 95.38 102 PRO A O 1
ATOM 802 N N . SER A 1 103 ? 15.352 -0.437 2.498 1.00 95.94 103 SER A N 1
ATOM 803 C CA . SER A 1 103 ? 15.966 0.816 2.044 1.00 95.94 103 SER A CA 1
ATOM 804 C C . SER A 1 103 ? 15.285 1.330 0.768 1.00 95.94 103 SER A C 1
ATOM 806 O O . SER A 1 103 ? 14.850 0.552 -0.084 1.00 95.94 103 SER A O 1
ATOM 808 N N . MET A 1 104 ? 15.239 2.652 0.568 1.00 94.12 104 MET A N 1
ATOM 809 C CA . MET A 1 104 ? 14.664 3.215 -0.664 1.00 94.12 104 MET A CA 1
ATOM 810 C C . MET A 1 104 ? 15.413 2.788 -1.934 1.00 94.12 104 MET A C 1
ATOM 812 O O . MET A 1 104 ? 14.822 2.788 -3.012 1.00 94.12 104 MET A O 1
ATOM 816 N N . SER A 1 105 ? 16.694 2.417 -1.838 1.00 94.38 105 SER A N 1
ATOM 817 C CA . SER A 1 105 ? 17.431 1.852 -2.973 1.00 94.38 105 SER A CA 1
ATOM 818 C C . SER A 1 105 ? 16.902 0.470 -3.360 1.00 94.38 105 SER A C 1
ATOM 820 O O . SER A 1 105 ? 16.703 0.224 -4.548 1.00 94.38 105 SER A O 1
ATOM 822 N N . VAL A 1 106 ? 16.597 -0.391 -2.382 1.00 95.31 106 VAL A N 1
ATOM 823 C CA . VAL A 1 106 ? 15.960 -1.698 -2.616 1.00 95.31 106 VAL A CA 1
ATOM 824 C C . VAL A 1 106 ? 14.566 -1.510 -3.200 1.00 95.31 106 VAL A C 1
ATOM 826 O O . VAL A 1 106 ? 14.268 -2.096 -4.236 1.00 95.31 106 VAL A O 1
ATOM 829 N N . VAL A 1 107 ? 13.749 -0.632 -2.609 1.00 95.38 107 VAL A N 1
ATOM 830 C CA . VAL A 1 107 ? 12.394 -0.338 -3.107 1.00 95.38 107 VAL A CA 1
ATOM 831 C C . VAL A 1 107 ? 12.428 0.113 -4.571 1.00 95.38 107 VAL A C 1
ATOM 833 O O . VAL A 1 107 ? 11.664 -0.389 -5.391 1.00 95.38 107 VAL A O 1
ATOM 836 N N . ARG A 1 108 ? 13.343 1.020 -4.934 1.00 93.88 108 ARG A N 1
ATOM 837 C CA . ARG A 1 108 ? 13.504 1.474 -6.326 1.00 93.88 108 ARG A CA 1
ATOM 838 C C . ARG A 1 108 ? 13.986 0.365 -7.258 1.00 93.88 108 ARG A C 1
ATOM 840 O O . ARG A 1 108 ? 13.566 0.337 -8.410 1.00 93.88 108 ARG A O 1
ATOM 847 N N . ALA A 1 109 ? 14.873 -0.512 -6.789 1.00 93.94 109 ALA A N 1
ATOM 848 C CA . ALA A 1 109 ? 15.397 -1.608 -7.596 1.00 93.94 109 ALA A CA 1
ATOM 849 C C . ALA A 1 109 ? 14.296 -2.619 -7.943 1.00 93.94 109 ALA A C 1
ATOM 851 O O . ALA A 1 109 ? 14.094 -2.905 -9.120 1.00 93.94 109 ALA A O 1
ATOM 852 N N . VAL A 1 110 ? 13.535 -3.089 -6.950 1.00 94.00 110 VAL A N 1
ATOM 853 C CA . VAL A 1 110 ? 12.507 -4.124 -7.163 1.00 94.00 110 VAL A CA 1
ATOM 854 C C . VAL A 1 110 ? 11.298 -3.624 -7.961 1.00 94.00 110 VAL A C 1
ATOM 856 O O . VAL A 1 110 ? 10.652 -4.418 -8.628 1.00 94.00 110 VAL A O 1
ATOM 859 N N . ASN A 1 111 ? 11.038 -2.311 -7.968 1.00 93.56 111 ASN A N 1
ATOM 860 C CA . ASN A 1 111 ? 10.000 -1.685 -8.801 1.00 93.56 111 ASN A CA 1
ATOM 861 C C . ASN A 1 111 ? 10.538 -1.167 -10.155 1.00 93.56 111 ASN A C 1
ATOM 863 O O . ASN A 1 111 ? 9.860 -0.438 -10.876 1.00 93.56 111 ASN A O 1
ATOM 867 N N . SER A 1 112 ? 11.781 -1.497 -10.529 1.00 92.31 112 SER A N 1
ATOM 868 C CA . SER A 1 112 ? 12.359 -1.082 -11.811 1.00 92.31 112 SER A CA 1
ATOM 869 C C . SER A 1 112 ? 12.192 -2.164 -12.873 1.00 92.31 112 SER A C 1
ATOM 871 O O . SER A 1 112 ? 12.821 -3.218 -12.800 1.00 92.31 112 SER A O 1
ATOM 873 N N . ARG A 1 113 ? 11.459 -1.854 -13.952 1.00 91.12 113 ARG A N 1
ATOM 874 C CA . ARG A 1 113 ? 11.330 -2.750 -15.121 1.00 91.12 113 ARG A CA 1
ATOM 875 C C . ARG A 1 113 ? 12.682 -3.152 -15.719 1.00 91.12 113 ARG A C 1
ATOM 877 O O . ARG A 1 113 ? 12.865 -4.296 -16.117 1.00 91.12 113 ARG A O 1
ATOM 884 N N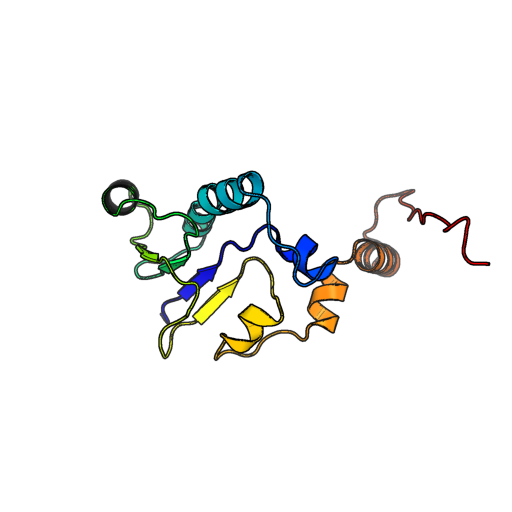 . ARG A 1 114 ? 13.651 -2.226 -15.750 1.00 91.62 114 ARG A N 1
ATOM 885 C CA . ARG A 1 114 ? 15.014 -2.505 -16.235 1.00 91.62 114 ARG A CA 1
ATOM 886 C C . ARG A 1 114 ? 15.737 -3.500 -15.330 1.00 91.62 114 ARG A C 1
ATOM 888 O O . ARG A 1 114 ? 16.436 -4.375 -15.827 1.00 91.62 114 ARG A O 1
ATOM 895 N N . TRP A 1 115 ? 15.600 -3.337 -14.015 1.00 92.88 115 TRP A N 1
ATOM 896 C CA . TRP A 1 115 ? 16.214 -4.248 -13.055 1.00 92.88 115 TRP A CA 1
ATOM 897 C C . TRP A 1 115 ? 15.565 -5.638 -13.119 1.00 92.88 115 TRP A C 1
ATOM 899 O O . TRP A 1 115 ? 16.297 -6.620 -13.204 1.00 92.88 115 TRP A O 1
ATOM 909 N N . SER A 1 116 ? 14.228 -5.712 -13.191 1.00 93.06 116 SER A N 1
ATOM 910 C CA . SER A 1 116 ? 13.480 -6.969 -13.371 1.00 93.06 116 SER A CA 1
ATOM 911 C C . SER A 1 116 ? 13.962 -7.738 -14.600 1.00 93.06 116 SER A C 1
ATOM 913 O O . SER A 1 116 ? 14.434 -8.862 -14.470 1.00 93.06 116 SER A O 1
ATOM 915 N N . ALA A 1 117 ? 13.997 -7.091 -15.772 1.00 92.44 117 ALA A N 1
ATOM 916 C CA . ALA A 1 117 ? 14.448 -7.725 -17.013 1.00 92.44 117 ALA A CA 1
ATOM 917 C C . ALA A 1 117 ? 15.895 -8.256 -16.935 1.00 92.44 117 ALA A C 1
ATOM 919 O O . ALA A 1 117 ? 16.212 -9.320 -17.473 1.00 92.44 117 ALA A O 1
ATOM 920 N N . ALA A 1 118 ? 16.786 -7.538 -16.239 1.00 92.38 118 ALA A N 1
ATOM 921 C CA . ALA A 1 118 ? 18.157 -7.992 -16.023 1.00 92.38 118 ALA A CA 1
ATOM 922 C C . ALA A 1 118 ? 18.218 -9.248 -15.133 1.00 92.38 118 ALA A C 1
ATOM 924 O O . ALA A 1 118 ? 19.002 -10.150 -15.419 1.00 92.38 118 ALA A O 1
ATOM 925 N N . ARG A 1 119 ? 17.397 -9.330 -14.074 1.00 95.38 119 ARG A N 1
ATOM 926 C CA . ARG A 1 119 ? 17.286 -10.529 -13.220 1.00 95.38 119 ARG A CA 1
ATOM 927 C C . ARG A 1 119 ? 16.650 -11.705 -13.956 1.00 95.38 119 ARG A C 1
ATOM 929 O O . ARG A 1 119 ? 17.159 -12.812 -13.868 1.00 95.38 119 ARG A O 1
ATOM 936 N N . GLU A 1 120 ? 15.594 -11.463 -14.724 1.00 94.94 120 GLU A N 1
ATOM 937 C CA . GLU A 1 120 ? 14.916 -12.491 -15.524 1.00 94.94 120 GLU A CA 1
ATOM 938 C C . GLU A 1 120 ? 15.863 -13.151 -16.535 1.00 94.94 120 GLU A C 1
ATOM 940 O O . GLU A 1 120 ? 15.820 -14.367 -16.734 1.00 94.94 120 GLU A O 1
ATOM 945 N N . THR A 1 121 ? 16.752 -12.350 -17.132 1.00 91.88 121 THR A N 1
ATOM 946 C CA . THR A 1 121 ? 17.814 -12.832 -18.025 1.00 91.88 121 THR A CA 1
ATOM 947 C C . THR A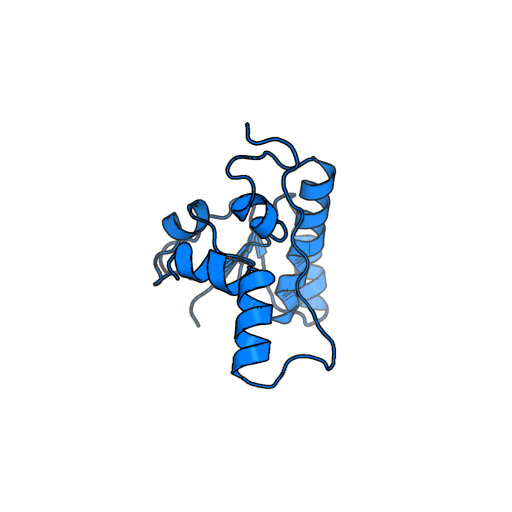 1 121 ? 18.850 -13.660 -17.263 1.00 91.88 121 THR A C 1
ATOM 949 O O . THR A 1 121 ? 19.193 -14.7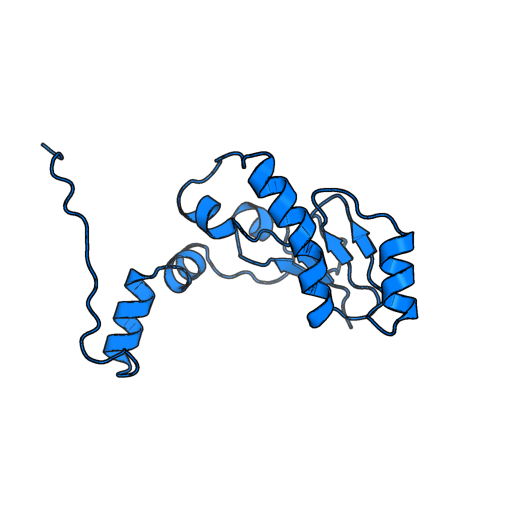57 -17.697 1.00 91.88 121 THR A O 1
ATOM 952 N N . GLU A 1 122 ? 19.330 -13.154 -16.122 1.00 94.75 122 GLU A N 1
ATOM 953 C CA . GLU A 1 122 ? 20.327 -13.827 -15.275 1.00 94.75 122 GLU A CA 1
ATOM 954 C C . GLU A 1 122 ? 19.828 -15.177 -14.742 1.00 94.75 122 GLU A C 1
ATOM 956 O O . GLU A 1 122 ? 20.588 -16.138 -14.691 1.00 94.75 122 GLU A O 1
ATOM 961 N N . TRP A 1 123 ? 18.552 -15.265 -14.368 1.00 96.38 123 TRP A N 1
ATOM 962 C CA . TRP A 1 123 ? 17.947 -16.474 -13.804 1.00 96.38 123 TRP A CA 1
ATOM 963 C C . TRP A 1 123 ? 17.346 -17.411 -14.852 1.00 96.38 123 TRP A C 1
ATOM 965 O O . TRP A 1 123 ? 16.792 -18.445 -14.488 1.00 96.38 123 TRP A O 1
ATOM 975 N N . HIS A 1 124 ? 17.443 -17.066 -16.138 1.00 94.62 124 HIS A N 1
ATOM 976 C CA . HIS A 1 124 ? 16.878 -17.843 -17.244 1.00 94.62 124 HIS A CA 1
ATOM 977 C C . HIS A 1 124 ? 15.359 -18.085 -17.125 1.00 94.62 124 HIS A C 1
ATOM 979 O O . HIS A 1 124 ? 14.857 -19.132 -17.530 1.00 94.62 124 HIS A O 1
ATOM 985 N N . VAL A 1 125 ? 14.624 -17.104 -16.587 1.00 95.94 125 VAL A N 1
ATOM 986 C CA . VAL A 1 125 ? 13.150 -17.128 -16.452 1.00 95.94 125 VAL A CA 1
ATOM 987 C C . VAL A 1 125 ? 12.447 -16.117 -17.362 1.00 95.94 125 VAL A C 1
ATOM 989 O O . VAL A 1 125 ? 11.219 -16.074 -17.407 1.00 95.94 125 VAL A O 1
ATOM 992 N N . GLY A 1 126 ? 13.214 -15.292 -18.079 1.00 91.31 126 GLY A N 1
ATOM 993 C CA . GLY A 1 126 ? 12.682 -14.329 -19.038 1.00 91.31 126 GLY A CA 1
ATOM 994 C C . GLY A 1 126 ? 12.015 -14.993 -20.243 1.00 91.31 126 GLY A C 1
ATOM 995 O O . GLY A 1 126 ? 12.372 -16.099 -20.656 1.00 91.31 126 GLY A O 1
ATOM 996 N N . LEU A 1 127 ? 11.049 -14.291 -20.837 1.00 90.00 127 LEU A N 1
ATOM 997 C CA . LEU A 1 127 ? 10.372 -14.755 -22.047 1.00 90.00 127 LEU A CA 1
ATOM 998 C C . LEU A 1 127 ? 11.349 -14.826 -23.238 1.00 90.00 127 LEU A C 1
ATOM 1000 O O . LEU A 1 127 ? 12.186 -13.929 -23.396 1.00 90.00 127 LEU A O 1
ATOM 1004 N N . PRO A 1 128 ? 11.220 -15.831 -24.128 1.00 89.38 128 PRO A N 1
ATOM 1005 C CA . PRO A 1 128 ? 11.995 -15.877 -25.361 1.00 89.38 128 PRO A CA 1
ATOM 1006 C C . PRO A 1 128 ? 11.826 -14.583 -26.161 1.00 89.38 128 PRO A C 1
ATOM 1008 O O . PRO A 1 128 ? 10.705 -14.110 -26.345 1.00 89.38 128 PRO A O 1
ATOM 1011 N N . TRP A 1 129 ? 12.938 -14.033 -26.653 1.00 87.25 129 TRP A N 1
ATOM 1012 C CA . TRP A 1 129 ? 12.978 -12.806 -27.465 1.00 87.25 129 TRP A CA 1
ATOM 1013 C C . TRP A 1 129 ? 12.578 -11.512 -26.744 1.00 87.25 129 TRP A C 1
ATOM 1015 O O . TRP A 1 129 ? 12.482 -10.468 -27.391 1.00 87.25 129 TRP A O 1
ATOM 1025 N N . ALA A 1 130 ? 12.378 -11.538 -25.423 1.00 88.44 130 ALA A N 1
ATOM 1026 C CA . ALA A 1 130 ? 12.201 -10.312 -24.659 1.00 88.44 130 ALA A CA 1
ATOM 1027 C C . ALA A 1 130 ? 13.467 -9.445 -24.741 1.00 88.44 130 ALA A C 1
ATOM 1029 O O . ALA A 1 130 ? 14.587 -9.922 -24.557 1.00 88.44 130 ALA A O 1
ATOM 1030 N N . ALA A 1 131 ? 13.283 -8.154 -25.003 1.00 86.00 131 ALA A N 1
ATOM 1031 C CA . ALA A 1 131 ? 14.357 -7.173 -25.047 1.00 86.00 131 ALA A CA 1
ATOM 1032 C C . ALA A 1 131 ? 13.945 -5.909 -24.289 1.00 86.00 131 ALA A C 1
ATOM 1034 O O . ALA A 1 131 ? 12.768 -5.548 -24.235 1.00 86.00 131 ALA A O 1
ATOM 1035 N N . THR A 1 132 ? 14.928 -5.213 -23.720 1.00 86.69 132 THR A N 1
ATOM 1036 C CA . THR A 1 132 ? 14.702 -3.885 -23.142 1.00 86.69 132 THR A CA 1
ATOM 1037 C C . THR A 1 132 ? 14.913 -2.822 -24.214 1.00 86.69 132 THR A C 1
ATOM 1039 O O . THR A 1 132 ? 15.897 -2.855 -24.949 1.00 86.69 132 THR A O 1
ATOM 1042 N N . ALA A 1 133 ? 13.987 -1.870 -24.301 1.00 84.69 133 ALA A N 1
ATOM 1043 C CA . ALA A 1 133 ? 14.140 -0.682 -25.128 1.00 84.69 133 ALA A CA 1
ATOM 1044 C C . ALA A 1 133 ? 14.472 0.515 -24.232 1.00 84.69 133 ALA A C 1
ATOM 1046 O O . ALA A 1 133 ? 13.873 0.696 -23.169 1.00 84.69 133 ALA A O 1
ATOM 1047 N N . SER A 1 134 ? 15.412 1.345 -24.668 1.00 81.62 134 SER A N 1
ATOM 1048 C CA . SER A 1 134 ? 15.701 2.639 -24.059 1.00 81.62 134 SER A CA 1
ATOM 1049 C C . SER A 1 134 ? 15.434 3.743 -25.077 1.00 81.62 134 SER A C 1
ATOM 1051 O O . SER A 1 134 ? 15.770 3.626 -26.254 1.00 81.62 134 SER A O 1
ATOM 1053 N N . SER A 1 135 ? 14.812 4.833 -24.634 1.00 78.31 135 SER A N 1
ATOM 1054 C CA . SER A 1 135 ? 14.741 6.055 -25.428 1.00 78.31 135 SER A CA 1
ATOM 1055 C C . SER A 1 135 ? 16.079 6.782 -25.316 1.00 78.31 135 SER A C 1
ATOM 1057 O O . SER A 1 135 ? 16.456 7.205 -24.220 1.00 78.31 135 SER A O 1
ATOM 1059 N N . ALA A 1 136 ? 16.799 6.940 -26.426 1.00 62.69 136 ALA A N 1
ATOM 1060 C CA . ALA A 1 136 ? 17.923 7.866 -26.475 1.00 62.69 136 ALA A CA 1
ATOM 1061 C C . ALA A 1 136 ? 17.384 9.299 -26.324 1.00 62.69 136 ALA A C 1
ATOM 1063 O O . ALA A 1 136 ? 16.495 9.711 -27.071 1.00 62.69 136 ALA A O 1
ATOM 1064 N N . CYS A 1 137 ? 17.896 10.058 -25.353 1.00 58.03 137 CYS A N 1
ATOM 1065 C CA . CYS A 1 137 ? 17.645 11.493 -25.302 1.00 58.03 137 CYS A CA 1
ATOM 1066 C C . CYS A 1 137 ? 18.389 12.129 -26.483 1.00 58.03 137 CYS A C 1
ATOM 1068 O O . CYS A 1 137 ? 19.617 12.147 -26.495 1.00 58.03 137 CYS A O 1
ATOM 1070 N N . ALA A 1 138 ? 17.660 12.608 -27.492 1.00 54.38 138 ALA A N 1
ATOM 1071 C CA . ALA A 1 138 ? 18.244 13.201 -28.698 1.00 54.38 138 ALA A CA 1
ATOM 1072 C C . ALA A 1 138 ? 18.841 14.607 -28.471 1.00 54.38 138 ALA A C 1
ATOM 1074 O O . ALA A 1 138 ? 19.360 15.206 -29.407 1.00 54.38 138 ALA A O 1
ATOM 1075 N N . THR A 1 139 ? 18.786 15.142 -27.247 1.00 56.22 139 THR A N 1
ATOM 1076 C CA . THR A 1 139 ? 19.293 16.479 -26.912 1.00 56.22 139 THR A CA 1
ATOM 1077 C C . THR A 1 139 ? 19.855 16.511 -25.489 1.00 56.22 139 THR A C 1
ATOM 1079 O O . THR A 1 139 ? 19.200 16.965 -24.551 1.00 56.22 139 THR A O 1
ATOM 1082 N N . CYS A 1 140 ? 21.082 16.031 -25.325 1.00 51.97 140 CYS A N 1
ATOM 1083 C CA . CYS A 1 140 ? 21.977 16.500 -24.271 1.00 51.97 140 CYS A CA 1
ATOM 1084 C C . CYS A 1 140 ? 23.280 16.906 -24.964 1.00 51.97 140 CYS A C 1
ATOM 1086 O O . CYS A 1 140 ? 24.192 16.091 -25.097 1.00 51.97 140 CYS A O 1
ATOM 1088 N N . SER A 1 141 ? 23.289 18.140 -25.470 1.00 42.41 141 SER A N 1
ATOM 1089 C CA . SER A 1 141 ? 24.470 18.857 -25.955 1.00 42.41 141 SER A CA 1
ATOM 1090 C C . SER A 1 141 ? 24.817 19.945 -24.954 1.00 42.41 141 SER A C 1
ATOM 1092 O O . SER A 1 141 ? 23.853 20.567 -24.448 1.00 42.41 141 SER A O 1
#

Radius of gyration: 18.77 Å; chains: 1; bounding box: 47×37×48 Å

Secondary structure (DSSP, 8-state):
---EEEE--TTHHHHHHSTTPPPPHHHHHHHHHHGGGGGGT--TT-EEE-SSPPPHHHHHHHHHTT----EEESS--PPTTPEEEESS--HHHHHH-SS----HHHHHHHT-HHHHHHHHHHTT-SPTT--------S---

Foldseek 3Di:
DFAAEEEQPVVVVVCLVPPPDDDDPVVLVVSQVCQCVCLVPHAARHETEHCDDDDPVVLVVCVVVVTHNYYYDNDQADDVRYAYHYPADDPVVCVRGPDDDDDSVVSCLVPDPVNVQVVCVVVVNDDPPDDDDDDDPPDDD

pLDDT: mean 90.75, std 9.19, range [42.41, 97.88]